Protein AF-A0A8T0WKW4-F1 (afdb_monomer_lite)

Structure (mmCIF, N/CA/C/O backbone):
data_AF-A0A8T0WKW4-F1
#
_entry.id   AF-A0A8T0WKW4-F1
#
loop_
_atom_site.group_PDB
_atom_site.id
_atom_site.type_symbol
_atom_site.label_atom_id
_atom_site.label_alt_id
_atom_site.label_comp_id
_atom_site.label_asym_id
_atom_site.label_entity_id
_atom_site.label_seq_id
_atom_site.pdbx_PDB_ins_code
_atom_site.Cartn_x
_atom_site.Cartn_y
_atom_site.Cartn_z
_atom_site.occupancy
_atom_site.B_iso_or_equiv
_atom_site.auth_seq_id
_atom_site.auth_comp_id
_atom_site.auth_asym_id
_atom_site.auth_atom_id
_atom_site.pdbx_PDB_model_num
ATOM 1 N N . MET A 1 1 ? -18.496 -4.367 17.575 1.00 89.19 1 MET A N 1
ATOM 2 C CA . MET A 1 1 ? -17.250 -4.611 18.321 1.00 89.19 1 MET A CA 1
ATOM 3 C C . MET A 1 1 ? -16.344 -5.494 17.482 1.00 89.19 1 MET A C 1
ATOM 5 O O . MET A 1 1 ? -16.846 -6.447 16.896 1.00 89.19 1 MET A O 1
ATOM 9 N N . VAL A 1 2 ? -15.061 -5.156 17.378 1.00 93.12 2 VAL A N 1
ATOM 10 C CA . VAL A 1 2 ? -14.050 -5.905 16.618 1.00 93.12 2 VAL A CA 1
ATOM 11 C C . VAL A 1 2 ? -12.956 -6.351 17.575 1.00 93.12 2 VAL A C 1
ATOM 13 O O . VAL A 1 2 ? -12.518 -5.571 18.413 1.00 93.12 2 VAL A O 1
ATOM 16 N N . GLN A 1 3 ? -12.527 -7.603 17.441 1.00 93.19 3 GLN A N 1
ATOM 17 C CA . GLN A 1 3 ? -11.350 -8.135 18.121 1.00 93.19 3 GLN A CA 1
ATOM 18 C C . GLN A 1 3 ? -10.210 -8.228 17.116 1.00 93.19 3 GLN A C 1
ATOM 20 O O . GLN A 1 3 ? -10.364 -8.811 16.039 1.00 93.19 3 GLN A O 1
ATOM 25 N N . PHE A 1 4 ? -9.072 -7.638 17.459 1.00 91.25 4 PHE A N 1
ATOM 26 C CA . PHE A 1 4 ? -7.908 -7.651 16.591 1.00 91.25 4 PHE A CA 1
ATOM 27 C C . PHE A 1 4 ? -7.124 -8.958 16.772 1.00 91.25 4 PHE A C 1
ATOM 29 O O . PHE A 1 4 ? -6.865 -9.373 17.904 1.00 91.25 4 PHE A O 1
ATOM 36 N N . PRO A 1 5 ? -6.712 -9.629 15.681 1.00 89.00 5 PRO A N 1
ATOM 37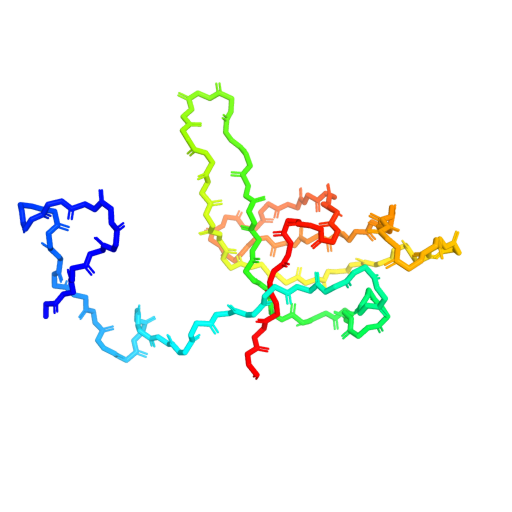 C CA . PRO A 1 5 ? -5.864 -10.810 15.783 1.00 89.00 5 PRO A CA 1
ATOM 38 C C . PRO A 1 5 ? -4.581 -10.504 16.564 1.00 89.00 5 PRO A C 1
ATOM 40 O O . PRO A 1 5 ? -3.969 -9.465 16.336 1.00 89.00 5 PRO A O 1
ATOM 43 N N . ARG A 1 6 ? -4.140 -11.444 17.413 1.00 85.94 6 ARG A N 1
ATOM 44 C CA . ARG A 1 6 ? -2.967 -11.331 18.315 1.00 85.94 6 ARG A CA 1
ATOM 45 C C . ARG A 1 6 ? -3.141 -10.398 19.516 1.00 85.94 6 ARG A C 1
ATOM 47 O O . ARG A 1 6 ? -2.207 -10.275 20.302 1.00 85.94 6 ARG A O 1
ATOM 54 N N . PHE A 1 7 ? -4.320 -9.817 19.697 1.00 87.38 7 PHE A N 1
ATOM 55 C CA . PHE A 1 7 ? -4.649 -9.020 20.869 1.00 87.38 7 PHE A CA 1
ATOM 56 C C . PHE A 1 7 ? -5.735 -9.705 21.707 1.00 87.38 7 PHE A C 1
ATOM 58 O O . PHE A 1 7 ? -6.513 -10.517 21.203 1.00 87.38 7 PHE A O 1
ATOM 65 N N . GLY A 1 8 ? -5.742 -9.429 23.013 1.00 89.31 8 GLY A N 1
ATOM 66 C CA . GLY A 1 8 ? -6.741 -9.961 23.942 1.00 89.31 8 GLY A CA 1
ATOM 67 C C . GLY A 1 8 ? -8.088 -9.240 23.835 1.00 89.31 8 GLY A C 1
ATOM 68 O O . GLY A 1 8 ? -8.191 -8.179 23.222 1.00 89.31 8 GLY A O 1
ATOM 69 N N . ALA A 1 9 ? -9.122 -9.790 24.481 1.00 89.31 9 ALA A N 1
ATOM 70 C CA . ALA A 1 9 ? -10.466 -9.200 24.489 1.00 89.31 9 ALA A CA 1
ATOM 71 C C . ALA A 1 9 ? -10.508 -7.777 25.083 1.00 89.31 9 ALA A C 1
ATOM 73 O O . ALA A 1 9 ? -11.339 -6.977 24.666 1.00 89.31 9 ALA A O 1
ATOM 74 N N . GLU A 1 10 ? -9.578 -7.448 25.985 1.00 92.75 10 GLU A N 1
ATOM 75 C CA . GLU A 1 10 ? -9.421 -6.114 26.592 1.00 92.75 10 GLU A CA 1
ATOM 76 C C . GLU A 1 10 ? -9.089 -5.008 25.579 1.00 92.75 10 GLU A C 1
ATOM 78 O O . GLU A 1 10 ? -9.285 -3.831 25.856 1.00 92.75 10 GLU A O 1
ATOM 83 N N . GLN A 1 11 ? -8.586 -5.376 24.399 1.00 92.38 11 GLN A N 1
ATOM 84 C CA . GLN A 1 11 ? -8.252 -4.437 23.325 1.00 92.38 11 GLN A CA 1
ATOM 85 C C . GLN A 1 11 ? -9.296 -4.459 22.202 1.00 92.38 11 GLN A C 1
ATOM 87 O O . GLN A 1 11 ? -9.029 -4.042 21.077 1.00 92.38 11 GLN A O 1
ATOM 92 N N . ALA A 1 12 ? -10.483 -5.008 22.472 1.00 93.50 12 ALA A N 1
ATOM 93 C CA . ALA A 1 12 ? -11.588 -4.963 21.531 1.00 93.50 12 ALA A CA 1
ATOM 94 C C . ALA A 1 12 ? -12.149 -3.542 21.433 1.00 93.50 12 ALA A C 1
ATOM 96 O O . ALA A 1 12 ? -12.378 -2.875 22.440 1.00 93.50 12 ALA A O 1
ATOM 97 N N . GLU A 1 13 ? -12.452 -3.108 20.212 1.00 95.25 13 GLU A N 1
ATOM 98 C CA . GLU A 1 13 ? -12.909 -1.743 19.960 1.00 95.25 13 GLU A CA 1
ATOM 99 C C . GLU A 1 13 ? -14.278 -1.699 19.274 1.00 95.25 13 GLU A C 1
ATOM 101 O O . GLU A 1 13 ? -14.662 -2.560 18.466 1.00 95.25 13 GLU A O 1
ATOM 106 N N . TRP A 1 14 ? -15.044 -0.655 19.589 1.00 95.38 14 TRP A N 1
ATOM 107 C CA . TRP A 1 14 ? -16.238 -0.284 18.840 1.00 95.38 14 TRP A CA 1
ATOM 108 C C . TRP A 1 14 ? -15.841 0.635 17.691 1.00 95.38 14 TRP A C 1
ATOM 110 O O . TRP A 1 14 ? -15.520 1.799 17.896 1.00 95.38 14 TRP A O 1
ATOM 120 N N . VAL A 1 15 ? -15.899 0.106 16.470 1.00 94.94 15 VAL A N 1
ATOM 121 C CA . VAL A 1 15 ? -15.566 0.848 15.250 1.00 94.94 15 VAL A CA 1
ATOM 122 C C . VAL A 1 15 ? -16.812 1.131 14.417 1.00 94.94 15 VAL A C 1
ATOM 124 O O . VAL A 1 15 ? -17.785 0.370 14.437 1.00 94.94 15 VAL A O 1
ATOM 127 N N . ASN A 1 16 ? -16.779 2.214 13.643 1.00 94.94 16 ASN A N 1
ATOM 128 C CA . ASN A 1 16 ? -17.852 2.536 12.711 1.00 94.94 16 ASN A CA 1
ATOM 129 C C . ASN A 1 16 ? -17.811 1.577 11.510 1.00 94.94 16 ASN A C 1
ATOM 131 O O . ASN A 1 16 ? -16.855 1.566 10.738 1.00 94.94 16 ASN A O 1
ATOM 135 N N . ALA A 1 17 ? -18.871 0.789 11.326 1.00 92.31 17 ALA A N 1
ATOM 136 C CA . ALA A 1 17 ? -18.916 -0.230 10.280 1.00 92.31 17 ALA A CA 1
ATOM 137 C C . ALA A 1 17 ? -18.871 0.329 8.847 1.00 92.31 17 ALA A C 1
ATOM 139 O O . ALA A 1 17 ? -18.474 -0.390 7.937 1.00 92.31 17 ALA A O 1
ATOM 140 N N . ARG A 1 18 ? -19.274 1.588 8.627 1.00 92.44 18 ARG A N 1
ATOM 141 C CA . ARG A 1 18 ? -19.283 2.207 7.292 1.00 92.44 18 ARG A CA 1
ATOM 142 C C . ARG A 1 18 ? -17.934 2.800 6.904 1.00 92.44 18 ARG A C 1
ATOM 144 O O . ARG A 1 18 ? -17.623 2.840 5.722 1.00 92.44 18 ARG A O 1
ATOM 151 N N . THR A 1 19 ? -17.161 3.278 7.877 1.00 92.00 19 THR A N 1
ATOM 152 C CA . THR A 1 19 ? -15.923 4.032 7.615 1.00 92.00 19 THR A CA 1
ATOM 153 C C . THR A 1 19 ? -14.658 3.290 8.031 1.00 92.00 19 THR A C 1
ATOM 155 O O . THR A 1 19 ? -13.600 3.545 7.472 1.00 92.00 19 THR A O 1
ATOM 158 N N . CYS A 1 20 ? -14.744 2.372 8.998 1.00 93.31 20 CYS A N 1
ATOM 159 C CA . CYS A 1 20 ? -13.580 1.726 9.616 1.00 93.31 20 CYS A CA 1
ATOM 160 C C . CYS A 1 20 ? -13.490 0.222 9.321 1.00 93.31 20 CYS A C 1
ATOM 162 O O . CYS A 1 20 ? -12.542 -0.430 9.752 1.00 93.31 20 CYS A O 1
ATOM 164 N N . LEU A 1 21 ? -14.464 -0.345 8.603 1.00 94.25 21 LEU A N 1
ATOM 165 C CA . LEU A 1 21 ? -14.447 -1.741 8.175 1.00 94.25 21 LEU A CA 1
ATOM 166 C C . LEU A 1 21 ? -14.417 -1.836 6.657 1.00 94.25 21 LEU A C 1
ATOM 168 O O . LEU A 1 21 ? -15.154 -1.153 5.952 1.00 94.25 21 LEU A O 1
ATOM 172 N N . ARG A 1 22 ? -13.559 -2.722 6.157 1.00 95.69 22 ARG A N 1
ATOM 173 C CA . ARG A 1 22 ? -13.435 -3.029 4.733 1.00 95.69 22 ARG A CA 1
ATOM 174 C C . ARG A 1 22 ? -12.827 -4.411 4.544 1.00 95.69 22 ARG A C 1
ATOM 176 O O . ARG A 1 22 ? -12.178 -4.939 5.447 1.00 95.69 22 ARG A O 1
ATOM 183 N N . GLN A 1 23 ? -12.984 -4.973 3.349 1.00 96.38 23 GLN A N 1
ATOM 184 C CA . GLN A 1 23 ? -12.310 -6.218 2.990 1.00 96.38 23 GLN A CA 1
ATOM 185 C C . GLN A 1 23 ? -10.785 -6.050 3.090 1.00 96.38 23 GLN A C 1
ATOM 187 O O . GLN A 1 23 ? -10.230 -5.009 2.706 1.00 96.38 23 GLN A O 1
ATOM 192 N N . ARG A 1 24 ? -10.128 -7.079 3.641 1.00 96.31 24 ARG A N 1
ATOM 193 C CA . ARG A 1 24 ? -8.684 -7.115 3.897 1.00 96.31 24 ARG A CA 1
ATOM 194 C C . ARG A 1 24 ? -7.904 -6.870 2.603 1.00 96.31 24 ARG A C 1
ATOM 196 O O . ARG A 1 24 ? -8.180 -7.512 1.594 1.00 96.31 24 ARG A O 1
ATOM 203 N N . SER A 1 25 ? -6.938 -5.952 2.651 1.00 97.69 25 SER A N 1
ATOM 204 C CA . SER A 1 25 ? -5.999 -5.723 1.547 1.00 97.69 25 SER A CA 1
ATOM 205 C C . SER A 1 25 ? -5.144 -6.968 1.294 1.00 97.69 25 SER A C 1
ATOM 207 O O . SER A 1 25 ? -4.874 -7.744 2.215 1.00 97.69 25 SER A O 1
ATOM 209 N N . LEU A 1 26 ? -4.725 -7.157 0.046 1.00 97.44 26 LEU A N 1
ATOM 210 C CA . LEU A 1 26 ? -4.013 -8.349 -0.403 1.00 97.44 26 LEU A CA 1
ATOM 211 C C . LEU A 1 26 ? -2.527 -8.034 -0.618 1.00 97.44 26 LEU A C 1
ATOM 213 O O . LEU A 1 26 ? -2.221 -7.005 -1.224 1.00 97.44 26 LEU A O 1
ATOM 217 N N . PRO A 1 27 ? -1.606 -8.889 -0.137 1.00 97.00 27 PRO A N 1
ATOM 218 C CA . PRO A 1 27 ? -0.185 -8.710 -0.401 1.00 97.00 27 PRO A CA 1
ATOM 219 C C . PRO A 1 27 ? 0.097 -8.856 -1.899 1.00 97.00 27 PRO A C 1
ATOM 221 O O . PRO A 1 27 ? -0.573 -9.628 -2.587 1.00 97.00 27 PRO A O 1
ATOM 224 N N . LEU A 1 28 ? 1.099 -8.123 -2.378 1.00 95.94 28 LEU A N 1
ATOM 225 C CA . LEU A 1 28 ? 1.566 -8.173 -3.761 1.00 95.94 28 LEU A CA 1
ATOM 226 C C . LEU A 1 28 ? 2.762 -9.123 -3.876 1.00 95.94 28 LEU A C 1
ATOM 228 O O . LEU A 1 28 ? 3.690 -9.081 -3.067 1.00 95.94 28 LEU A O 1
ATOM 232 N N . ARG A 1 29 ? 2.752 -9.984 -4.891 1.00 95.38 29 ARG A N 1
ATOM 233 C CA . ARG A 1 29 ? 3.911 -10.805 -5.274 1.00 95.38 29 ARG A CA 1
ATOM 234 C C . ARG A 1 29 ? 4.920 -9.950 -6.028 1.00 95.38 29 ARG A C 1
ATOM 236 O O . ARG A 1 29 ? 4.535 -8.980 -6.668 1.00 95.38 29 ARG A O 1
ATOM 243 N N . ALA A 1 30 ? 6.192 -10.349 -6.041 1.00 95.00 30 ALA A N 1
ATOM 244 C CA . ALA A 1 30 ? 7.240 -9.601 -6.742 1.00 95.00 30 ALA A CA 1
ATOM 245 C C . ALA A 1 30 ? 6.875 -9.293 -8.208 1.00 95.00 30 ALA A C 1
ATOM 247 O O . ALA A 1 30 ? 7.030 -8.164 -8.658 1.00 95.00 30 ALA A O 1
ATOM 248 N N . THR A 1 31 ? 6.292 -10.259 -8.923 1.00 94.31 31 THR A N 1
ATOM 249 C CA . THR A 1 31 ? 5.852 -10.108 -10.322 1.00 94.31 31 THR A CA 1
ATOM 250 C C . THR A 1 31 ? 4.627 -9.208 -10.517 1.00 94.31 31 THR A C 1
ATOM 252 O O . THR A 1 31 ? 4.308 -8.847 -11.646 1.00 94.31 31 THR A O 1
ATOM 255 N N . GLU A 1 32 ? 3.929 -8.835 -9.444 1.00 96.00 32 GLU A N 1
ATOM 256 C CA . GLU A 1 32 ? 2.720 -8.005 -9.477 1.00 96.00 32 GLU A CA 1
ATOM 257 C C . GLU A 1 32 ? 3.033 -6.505 -9.341 1.00 96.00 32 GLU A C 1
ATOM 259 O O . GLU A 1 32 ? 2.115 -5.689 -9.329 1.00 96.00 32 GLU A O 1
ATOM 264 N N . CYS A 1 33 ? 4.313 -6.109 -9.300 1.00 96.25 33 CYS A N 1
ATOM 265 C CA . CYS A 1 33 ? 4.732 -4.703 -9.237 1.00 96.25 33 CYS A CA 1
ATOM 266 C C . CYS A 1 33 ? 4.170 -3.849 -10.386 1.00 96.25 33 CYS A C 1
ATOM 268 O O . CYS A 1 33 ? 3.852 -2.676 -10.200 1.00 96.25 33 CYS A O 1
ATOM 270 N N . VAL A 1 34 ? 3.988 -4.457 -11.561 1.00 94.62 34 VAL A N 1
ATOM 271 C CA . VAL A 1 34 ? 3.446 -3.811 -12.764 1.00 94.62 34 VAL A CA 1
ATOM 272 C C . VAL A 1 34 ? 1.961 -3.469 -12.653 1.00 94.62 34 VAL A C 1
ATOM 274 O O . VAL A 1 34 ? 1.491 -2.608 -13.396 1.00 94.62 34 VAL A O 1
ATOM 277 N N . LEU A 1 35 ? 1.242 -4.125 -11.735 1.00 95.25 35 LEU A N 1
ATOM 278 C CA . LEU A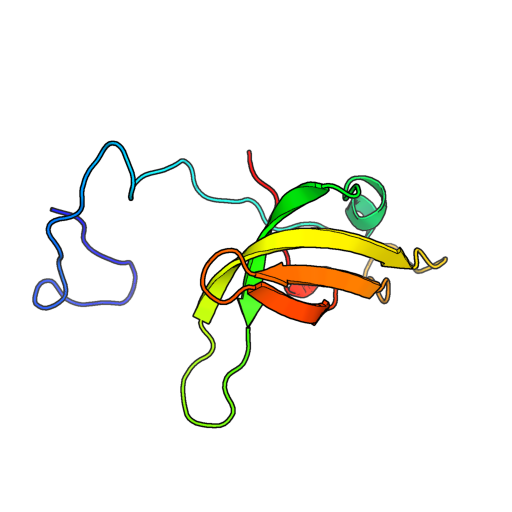 1 35 ? -0.183 -3.901 -11.485 1.00 95.25 35 LEU A CA 1
ATOM 279 C C . LEU A 1 35 ? -0.433 -2.684 -10.589 1.00 95.25 35 LEU A C 1
ATOM 281 O O . LEU A 1 35 ? -1.580 -2.285 -10.430 1.00 95.25 35 LEU A O 1
ATOM 285 N N . VAL A 1 36 ? 0.617 -2.118 -9.987 1.00 97.00 36 VAL A N 1
ATOM 286 C CA . VAL A 1 36 ? 0.522 -0.911 -9.166 1.00 97.00 36 VAL A CA 1
ATOM 287 C C . VAL A 1 36 ? 0.645 0.317 -10.071 1.00 97.00 36 VAL A C 1
ATOM 289 O O . VAL A 1 36 ? 1.664 0.548 -10.743 1.00 97.00 36 VAL A O 1
ATOM 292 N N . HIS A 1 37 ? -0.410 1.119 -10.096 1.00 97.50 37 HIS A N 1
ATOM 293 C CA . HIS A 1 37 ? -0.533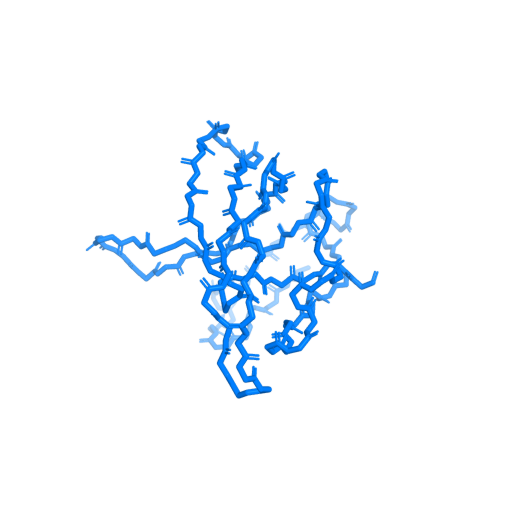 2.313 -10.919 1.00 97.50 37 HIS A CA 1
ATOM 294 C C . HIS A 1 37 ? -0.560 3.581 -10.068 1.00 97.50 37 HIS A C 1
ATOM 296 O O . HIS A 1 37 ? 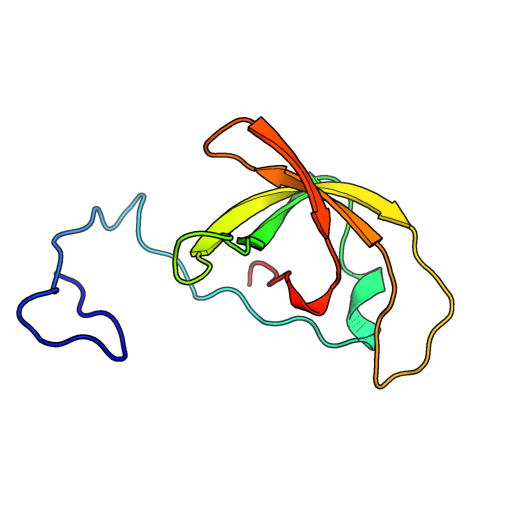-0.871 3.563 -8.878 1.00 97.50 37 HIS A O 1
ATOM 302 N N . CYS A 1 38 ? -0.218 4.714 -10.686 1.00 97.62 38 CYS A N 1
ATOM 303 C CA . CYS A 1 38 ? -0.415 6.001 -10.035 1.00 97.62 38 CYS A CA 1
ATOM 304 C C . CYS A 1 38 ? -1.901 6.194 -9.715 1.00 97.62 38 CYS A C 1
ATOM 306 O O . CYS A 1 38 ? -2.769 5.835 -10.508 1.00 97.62 38 CYS A O 1
ATOM 308 N N . TRP A 1 39 ? -2.150 6.822 -8.574 1.00 97.38 39 TRP A N 1
ATOM 309 C CA . TRP A 1 39 ? -3.433 7.085 -7.935 1.00 97.38 39 TRP A CA 1
ATOM 310 C C . TRP A 1 39 ? -4.119 5.881 -7.293 1.00 97.38 39 TRP A C 1
ATOM 312 O O . TRP A 1 39 ? -5.149 6.081 -6.642 1.00 97.38 39 TRP A O 1
ATOM 322 N N . ASP A 1 40 ? -3.536 4.681 -7.379 1.00 97.94 40 ASP A N 1
ATOM 323 C CA . ASP A 1 40 ? -4.038 3.516 -6.655 1.00 97.94 40 ASP A CA 1
ATOM 324 C C . ASP A 1 40 ? -4.007 3.764 -5.147 1.00 97.94 40 ASP A C 1
ATOM 326 O O . ASP A 1 40 ? -3.004 4.223 -4.589 1.00 97.94 40 ASP A O 1
ATOM 330 N N . LEU A 1 41 ? -5.114 3.419 -4.487 1.00 98.19 41 LEU A N 1
ATOM 331 C CA . LEU A 1 41 ? -5.178 3.336 -3.036 1.00 98.19 41 LEU A CA 1
ATOM 332 C C . LEU A 1 41 ? -4.516 2.028 -2.598 1.00 98.19 41 LEU A C 1
ATOM 334 O O . LEU A 1 41 ? -4.922 0.944 -3.020 1.00 98.19 41 LEU A O 1
ATOM 338 N N . VAL A 1 42 ? -3.527 2.123 -1.720 1.00 98.25 42 VAL A N 1
ATOM 339 C CA . VAL A 1 42 ? -2.777 0.990 -1.177 1.00 98.25 42 VAL A CA 1
ATOM 340 C C . VAL A 1 42 ? -2.732 1.074 0.342 1.00 98.25 42 VAL A C 1
ATOM 342 O O . VAL A 1 42 ? -2.773 2.156 0.924 1.00 98.25 42 VAL A O 1
ATOM 345 N N . LEU A 1 43 ? -2.636 -0.084 0.993 1.00 98.31 43 LEU A N 1
ATOM 346 C CA . LEU A 1 43 ? -2.287 -0.148 2.407 1.00 98.31 43 LEU A CA 1
ATOM 347 C C . LEU A 1 43 ? -0.764 -0.278 2.506 1.00 98.31 43 LEU A C 1
ATOM 349 O O . LEU A 1 43 ? -0.212 -1.272 2.036 1.00 98.31 43 LEU A O 1
ATOM 353 N N . CYS A 1 44 ? -0.110 0.718 3.093 1.00 98.06 44 CYS A N 1
ATOM 354 C CA . CYS A 1 44 ? 1.340 0.827 3.192 1.00 98.06 44 CYS A CA 1
ATOM 355 C C . CYS A 1 44 ? 1.811 0.590 4.631 1.00 98.06 44 CYS A C 1
ATOM 357 O O . CYS A 1 44 ? 1.298 1.208 5.564 1.00 98.06 44 CYS A O 1
ATOM 359 N N . TYR A 1 45 ? 2.786 -0.299 4.806 1.00 96.75 45 TYR A N 1
ATOM 360 C CA . TYR A 1 45 ? 3.489 -0.493 6.069 1.00 96.75 45 TYR A CA 1
ATOM 361 C C . TYR A 1 45 ? 4.582 0.56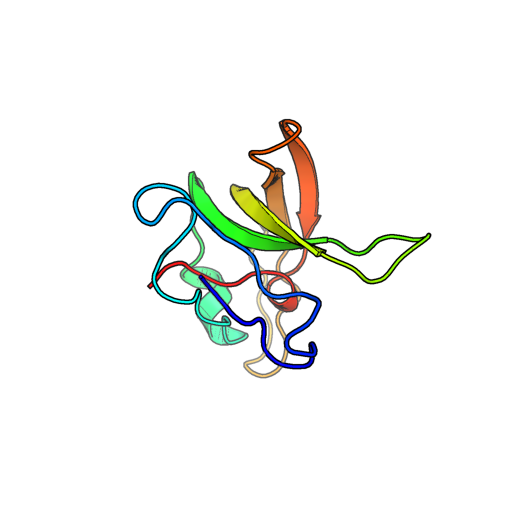6 6.238 1.00 96.75 45 TYR A C 1
ATOM 363 O O . TYR A 1 45 ? 5.559 0.564 5.482 1.00 96.75 45 TYR A O 1
ATOM 371 N N . LYS A 1 46 ? 4.415 1.425 7.247 1.00 93.88 46 LYS A N 1
ATOM 372 C CA . LYS A 1 46 ? 5.352 2.477 7.648 1.00 93.88 46 LYS A CA 1
ATOM 373 C C . LYS A 1 46 ? 6.081 2.039 8.913 1.00 93.88 46 LYS A C 1
ATOM 375 O O . LYS A 1 46 ? 5.458 1.833 9.959 1.00 93.88 46 LYS A O 1
ATOM 380 N N . GLU A 1 47 ? 7.395 1.877 8.811 1.00 88.88 47 GLU A N 1
ATOM 381 C CA . GLU A 1 47 ? 8.236 1.600 9.974 1.00 88.88 47 GLU A CA 1
ATOM 382 C C . GLU A 1 47 ? 8.335 2.842 10.866 1.00 88.88 47 GLU A C 1
ATOM 384 O O . GLU A 1 47 ? 8.306 3.980 10.399 1.00 88.88 47 GLU A O 1
ATOM 389 N N . SER A 1 48 ? 8.406 2.618 12.176 1.00 83.50 48 SER A N 1
ATOM 390 C CA . SER A 1 48 ? 8.623 3.663 13.169 1.00 83.50 48 SER A CA 1
ATOM 391 C C . SER A 1 48 ? 9.909 3.341 13.913 1.00 83.50 48 SER A C 1
ATOM 393 O O . SER A 1 48 ? 10.067 2.236 14.417 1.00 83.50 48 SER A O 1
ATOM 395 N N . GLU A 1 49 ? 10.805 4.317 14.031 1.00 76.56 49 GLU A N 1
ATOM 396 C CA . GLU A 1 49 ? 12.047 4.172 14.807 1.00 76.56 49 GLU A CA 1
ATOM 397 C C . GLU A 1 49 ? 11.780 3.931 16.306 1.00 76.56 49 GLU A C 1
ATOM 399 O O . GLU A 1 49 ? 12.604 3.368 17.018 1.00 76.56 49 GLU A O 1
ATOM 404 N N . GLN A 1 50 ? 10.624 4.377 16.809 1.00 74.06 50 GLN A N 1
ATOM 405 C CA . GLN A 1 50 ? 10.309 4.416 18.243 1.00 74.06 50 GLN A CA 1
ATOM 406 C C . GLN A 1 50 ? 9.303 3.340 18.672 1.00 74.06 50 GLN A C 1
ATOM 408 O O . GLN A 1 50 ? 9.109 3.119 19.866 1.00 74.06 50 GLN A O 1
ATOM 413 N N . SER A 1 51 ? 8.622 2.691 17.726 1.00 75.94 51 SER A N 1
ATOM 414 C CA . SER A 1 51 ? 7.519 1.768 18.010 1.00 75.94 51 SER A CA 1
ATOM 415 C C . SER A 1 51 ? 7.383 0.690 16.932 1.00 75.94 51 SER A C 1
ATOM 417 O O . SER A 1 51 ? 8.074 0.713 15.920 1.00 75.94 51 SER A O 1
ATOM 419 N N . THR A 1 52 ? 6.496 -0.287 17.140 1.00 79.88 52 THR A N 1
ATOM 420 C CA . THR A 1 52 ? 6.182 -1.269 16.089 1.00 79.88 52 THR A CA 1
ATOM 421 C C . THR A 1 52 ? 5.571 -0.550 14.884 1.00 79.88 52 THR A C 1
ATOM 423 O O . THR A 1 52 ? 4.678 0.276 15.060 1.00 79.88 52 THR A O 1
ATOM 426 N N . GLY A 1 53 ? 6.041 -0.854 13.669 1.00 87.94 53 GLY A N 1
ATOM 427 C CA . GLY A 1 53 ? 5.523 -0.228 12.451 1.00 87.94 53 GLY A CA 1
ATOM 428 C C . GLY A 1 53 ? 4.014 -0.431 12.277 1.00 87.94 53 GLY A C 1
ATOM 429 O O . GLY A 1 53 ? 3.433 -1.415 12.747 1.00 87.94 53 GLY A O 1
ATOM 430 N N . LEU A 1 54 ? 3.376 0.517 11.596 1.00 93.06 54 LEU A N 1
ATOM 431 C CA . LEU A 1 54 ? 1.924 0.584 11.429 1.00 93.06 54 LEU A CA 1
ATOM 432 C C . LEU A 1 54 ? 1.537 0.548 9.953 1.00 93.06 54 LEU A C 1
ATOM 434 O O . LEU A 1 54 ? 2.331 0.857 9.068 1.00 93.06 54 LEU A O 1
ATOM 438 N N . TYR A 1 55 ? 0.288 0.173 9.689 1.00 95.50 55 TYR A N 1
ATOM 439 C CA . TYR A 1 55 ? -0.274 0.176 8.344 1.00 95.50 55 TYR A CA 1
ATOM 440 C C . TYR A 1 55 ? -1.181 1.390 8.151 1.00 95.50 55 TYR A C 1
ATOM 442 O O . TYR A 1 55 ? -2.115 1.588 8.927 1.00 95.50 55 TYR A O 1
ATOM 450 N N . PHE A 1 56 ? -0.949 2.149 7.083 1.00 97.12 56 PHE A N 1
ATOM 451 C CA . PHE A 1 56 ? -1.721 3.339 6.732 1.00 97.12 56 PHE A CA 1
ATOM 452 C C . PHE A 1 56 ? -2.239 3.266 5.302 1.00 97.12 56 PHE A C 1
ATOM 454 O O . PHE A 1 56 ? -1.615 2.659 4.432 1.00 97.12 56 PHE A O 1
ATOM 461 N N . ASP A 1 57 ? -3.368 3.920 5.048 1.00 98.12 57 ASP A N 1
ATOM 462 C CA . ASP A 1 57 ? -3.800 4.184 3.681 1.00 98.12 57 ASP A CA 1
ATOM 463 C C . ASP A 1 57 ? -2.900 5.234 3.027 1.00 98.12 57 ASP A C 1
ATOM 465 O O . ASP A 1 57 ? -2.571 6.269 3.620 1.00 98.12 57 ASP A O 1
ATOM 469 N N . ALA A 1 58 ? -2.496 4.944 1.794 1.00 98.44 58 ALA A N 1
ATOM 470 C CA . ALA A 1 58 ? -1.671 5.814 0.979 1.00 98.44 58 ALA A CA 1
ATOM 471 C C . ALA A 1 58 ? -2.069 5.716 -0.496 1.00 98.44 58 ALA A C 1
ATOM 473 O O . ALA A 1 58 ? -2.603 4.702 -0.948 1.00 98.44 58 ALA A O 1
ATOM 474 N N . ARG A 1 59 ? -1.783 6.769 -1.258 1.00 98.56 59 ARG A N 1
ATOM 475 C CA . ARG A 1 59 ? -1.960 6.806 -2.711 1.00 98.56 59 ARG A CA 1
ATOM 476 C C . ARG A 1 59 ? -0.619 6.785 -3.410 1.00 98.56 59 ARG A C 1
ATOM 478 O O . ARG A 1 59 ? 0.294 7.509 -3.025 1.00 98.56 59 ARG A O 1
ATOM 485 N N . VAL A 1 60 ? -0.506 5.992 -4.466 1.00 98.50 60 VAL A N 1
ATOM 486 C CA . VAL A 1 60 ? 0.714 5.939 -5.281 1.00 98.50 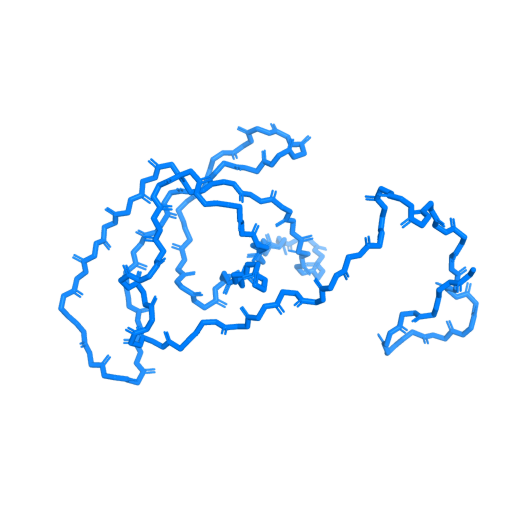60 VAL A CA 1
ATOM 487 C C . VAL A 1 60 ? 0.793 7.192 -6.150 1.00 98.50 60 VAL A C 1
ATOM 489 O O . VAL A 1 60 ? -0.083 7.445 -6.961 1.00 98.50 60 VAL A O 1
ATOM 492 N N . HIS A 1 61 ? 1.828 8.004 -6.003 1.00 98.12 61 HIS A N 1
ATOM 493 C CA . HIS A 1 61 ? 2.039 9.225 -6.788 1.00 98.12 61 HIS A CA 1
ATOM 494 C C . HIS A 1 61 ? 3.067 9.029 -7.906 1.00 98.12 61 HIS A C 1
ATOM 496 O O . HIS A 1 61 ? 2.993 9.680 -8.947 1.00 98.12 61 HIS A O 1
ATOM 502 N N . GLY A 1 62 ? 3.995 8.091 -7.728 1.00 97.88 62 GLY A N 1
ATOM 503 C CA . GLY A 1 62 ? 5.019 7.780 -8.715 1.00 97.88 62 GLY A CA 1
ATOM 504 C C . GLY A 1 62 ? 5.476 6.334 -8.620 1.00 97.88 62 GLY A C 1
ATOM 505 O O . GLY A 1 62 ? 5.344 5.694 -7.577 1.00 97.88 62 GLY A O 1
ATOM 506 N N . ARG A 1 63 ? 6.028 5.823 -9.722 1.00 97.75 63 ARG A N 1
ATOM 507 C CA . ARG A 1 63 ? 6.578 4.469 -9.803 1.00 97.75 63 ARG A CA 1
ATOM 508 C C . ARG A 1 63 ? 7.864 4.450 -10.620 1.00 97.75 63 ARG A C 1
ATOM 510 O O . ARG A 1 63 ? 7.917 5.002 -11.716 1.00 97.75 63 ARG A O 1
ATOM 517 N N . GLU A 1 64 ? 8.870 3.769 -10.095 1.00 97.44 64 GLU A N 1
ATOM 518 C CA . GLU A 1 64 ? 10.124 3.448 -10.768 1.00 97.44 64 GLU A CA 1
ATOM 519 C C . GLU A 1 64 ? 10.183 1.922 -10.903 1.00 97.44 64 GLU A C 1
ATOM 521 O O . GLU A 1 64 ? 10.536 1.212 -9.958 1.00 97.44 64 GLU A O 1
ATOM 526 N N . ILE A 1 65 ? 9.759 1.422 -12.067 1.00 95.31 65 ILE A N 1
ATOM 527 C CA . ILE A 1 65 ? 9.719 -0.014 -12.363 1.00 95.31 65 ILE A CA 1
ATOM 528 C C . ILE A 1 65 ? 11.051 -0.442 -12.976 1.00 95.31 65 ILE A C 1
ATOM 530 O O . ILE A 1 65 ? 11.512 0.155 -13.950 1.00 95.31 65 ILE A O 1
ATOM 534 N N . LYS A 1 66 ? 11.647 -1.493 -12.414 1.00 92.19 66 LYS A N 1
ATOM 535 C CA . LYS A 1 66 ? 12.922 -2.073 -12.845 1.00 92.19 66 LYS A CA 1
ATOM 536 C C . LYS A 1 66 ? 12.727 -3.497 -13.346 1.00 92.19 66 LYS A C 1
ATOM 538 O O . LYS A 1 66 ? 11.757 -4.163 -12.999 1.00 92.19 66 LYS A O 1
ATOM 543 N N . SER A 1 67 ? 13.676 -3.969 -14.152 1.00 91.94 67 SER A N 1
ATOM 544 C CA . SER A 1 67 ? 13.784 -5.393 -14.463 1.00 91.94 67 SER A CA 1
ATOM 545 C C . SER A 1 67 ? 14.364 -6.117 -13.251 1.00 91.94 67 SER A C 1
ATOM 547 O O . SER A 1 67 ? 15.516 -5.880 -12.900 1.00 91.94 67 SER A O 1
ATOM 549 N N . HIS A 1 68 ? 13.588 -7.013 -12.653 1.00 92.25 68 HIS A N 1
ATOM 550 C CA . HIS A 1 68 ? 14.006 -7.860 -11.536 1.00 92.25 68 HIS A CA 1
ATOM 551 C C . HIS A 1 68 ? 13.483 -9.289 -11.725 1.00 92.25 68 HIS A C 1
ATOM 553 O O . HIS A 1 68 ? 12.702 -9.567 -12.640 1.00 92.25 68 HIS A O 1
ATOM 559 N N . ASP A 1 69 ? 13.944 -10.216 -10.886 1.00 88.19 69 ASP A N 1
ATOM 560 C CA . ASP A 1 69 ? 13.503 -11.605 -10.950 1.00 88.19 69 ASP A CA 1
ATOM 561 C C . ASP A 1 69 ? 12.092 -11.797 -10.353 1.00 88.19 69 ASP A C 1
ATOM 563 O O . ASP A 1 69 ? 11.448 -10.877 -9.849 1.00 88.19 69 ASP A O 1
ATOM 567 N N . SER A 1 70 ? 11.576 -13.022 -10.430 1.00 87.62 70 SER A N 1
ATOM 568 C CA . SER A 1 70 ? 10.250 -13.354 -9.884 1.00 87.62 70 SER A CA 1
ATOM 569 C C . SER A 1 70 ? 10.206 -13.498 -8.355 1.00 87.62 70 SER A C 1
ATOM 571 O O . SER A 1 70 ? 9.125 -13.719 -7.805 1.00 87.62 70 SER A O 1
ATOM 573 N N . ARG A 1 71 ? 11.352 -13.424 -7.669 1.00 88.88 71 ARG A N 1
ATOM 574 C CA . ARG A 1 71 ? 11.487 -13.710 -6.234 1.00 88.88 71 ARG A CA 1
ATOM 575 C C . ARG A 1 71 ? 11.497 -12.436 -5.409 1.00 88.88 71 ARG A C 1
ATOM 577 O O . ARG A 1 71 ? 10.846 -12.393 -4.368 1.00 88.88 71 ARG A O 1
ATOM 584 N N . GLU A 1 72 ? 12.194 -11.413 -5.880 1.00 91.44 72 GLU A N 1
ATOM 585 C CA . GLU A 1 72 ? 12.337 -10.142 -5.187 1.00 91.44 72 GLU A CA 1
ATOM 586 C C . GLU A 1 72 ? 12.009 -8.975 -6.117 1.00 91.44 72 GLU A C 1
ATOM 588 O O . GLU A 1 72 ? 12.326 -8.985 -7.302 1.00 91.44 72 GLU A O 1
ATOM 593 N N . CYS A 1 73 ? 11.341 -7.962 -5.565 1.00 95.62 73 CYS A N 1
ATOM 594 C CA . CYS A 1 73 ? 11.034 -6.727 -6.268 1.00 95.62 73 CYS A CA 1
ATOM 595 C C . CYS A 1 73 ? 11.771 -5.567 -5.600 1.00 95.62 73 CYS A C 1
ATOM 597 O O . CYS A 1 73 ? 11.538 -5.265 -4.427 1.00 95.62 73 CYS A O 1
ATOM 599 N N . ASP A 1 74 ? 12.617 -4.896 -6.374 1.00 95.69 74 ASP A N 1
ATOM 600 C CA . ASP A 1 74 ? 13.382 -3.708 -5.991 1.00 95.69 74 ASP A CA 1
ATOM 601 C C . ASP A 1 74 ? 12.813 -2.412 -6.609 1.00 95.69 74 ASP A C 1
ATOM 603 O O . ASP A 1 74 ? 13.440 -1.347 -6.542 1.00 95.69 74 ASP A O 1
ATOM 607 N N . CYS A 1 75 ? 11.610 -2.489 -7.197 1.00 97.44 75 CYS A N 1
ATOM 608 C CA . CYS A 1 75 ? 10.875 -1.329 -7.700 1.00 97.44 75 CYS A CA 1
ATOM 609 C C . CYS A 1 75 ? 10.541 -0.364 -6.560 1.00 97.44 75 CYS A C 1
ATOM 611 O O . CYS A 1 75 ? 10.272 -0.775 -5.425 1.00 97.44 75 CYS A O 1
ATOM 613 N N . ARG A 1 76 ? 10.508 0.927 -6.888 1.00 98.12 76 ARG A N 1
ATOM 614 C CA . ARG A 1 76 ? 10.225 1.999 -5.931 1.00 98.12 76 ARG A CA 1
ATOM 615 C C . ARG A 1 76 ? 8.900 2.663 -6.248 1.00 98.12 76 ARG A C 1
ATOM 617 O O . ARG A 1 76 ? 8.598 2.947 -7.407 1.00 98.12 76 ARG A O 1
ATOM 624 N N . PHE A 1 77 ? 8.141 2.954 -5.204 1.00 98.44 77 PHE A N 1
ATOM 625 C CA . PHE A 1 77 ? 6.845 3.606 -5.296 1.00 98.44 77 PHE A CA 1
ATOM 626 C C . PHE A 1 77 ? 6.869 4.845 -4.414 1.00 98.44 77 PHE A C 1
ATOM 628 O O . PHE A 1 77 ? 7.106 4.743 -3.214 1.00 98.44 77 PHE A O 1
ATOM 635 N N . LEU A 1 78 ? 6.638 6.010 -5.013 1.00 98.56 78 LEU A N 1
ATOM 636 C CA . LEU A 1 78 ? 6.379 7.229 -4.258 1.00 98.56 78 LEU A CA 1
ATOM 637 C C . LEU A 1 78 ? 4.929 7.164 -3.797 1.00 98.56 78 LEU A C 1
ATOM 639 O O . LEU A 1 78 ? 4.029 7.134 -4.638 1.00 98.56 78 LEU A O 1
ATOM 643 N N . VAL A 1 79 ? 4.702 7.136 -2.491 1.00 98.44 79 VAL A N 1
ATOM 644 C CA . VAL A 1 79 ? 3.365 7.129 -1.898 1.00 98.44 79 VAL A CA 1
ATOM 645 C C . VAL A 1 79 ? 3.122 8.413 -1.123 1.00 98.44 79 VAL A C 1
ATOM 647 O O . VAL A 1 79 ? 4.046 8.952 -0.523 1.00 98.44 79 VAL A O 1
ATOM 650 N N . ARG A 1 80 ? 1.875 8.885 -1.119 1.00 98.50 80 ARG A N 1
ATOM 651 C CA . ARG A 1 80 ? 1.396 9.953 -0.241 1.00 98.50 80 ARG A CA 1
ATOM 652 C C . ARG A 1 80 ? 0.374 9.386 0.732 1.00 98.50 80 ARG A C 1
ATOM 654 O O . ARG A 1 80 ? -0.642 8.837 0.301 1.00 98.50 80 ARG A O 1
ATOM 661 N N . TYR A 1 81 ? 0.625 9.509 2.027 1.00 98.00 81 TYR A N 1
ATOM 662 C CA . TYR A 1 81 ? -0.267 8.988 3.058 1.00 98.00 81 TYR A CA 1
ATOM 663 C C . TYR A 1 81 ? -1.523 9.853 3.212 1.00 98.00 81 TYR A C 1
ATOM 665 O O . TYR A 1 81 ? -1.443 11.080 3.246 1.00 98.00 81 TYR A O 1
ATOM 673 N N . GLU A 1 82 ? -2.698 9.229 3.348 1.00 97.31 82 GLU A N 1
ATOM 674 C CA . GLU A 1 82 ? -3.957 9.987 3.441 1.00 97.31 82 GLU A CA 1
ATOM 675 C C . GLU A 1 82 ? -4.101 10.731 4.782 1.00 97.31 82 GLU A C 1
ATOM 677 O O . GLU A 1 82 ? -4.703 11.804 4.821 1.00 97.31 82 GLU A O 1
ATOM 682 N N . HIS A 1 83 ? -3.513 10.204 5.863 1.00 95.00 83 HIS A N 1
ATOM 683 C CA . HIS A 1 83 ? -3.690 10.732 7.222 1.00 95.00 83 HIS A CA 1
ATOM 684 C C . HIS A 1 83 ? -2.916 12.029 7.510 1.00 95.00 83 HIS A C 1
ATOM 686 O O . HIS A 1 83 ? -3.410 12.860 8.267 1.00 95.00 83 HIS A O 1
ATOM 692 N N . ASP A 1 84 ? -1.726 12.209 6.930 1.00 96.38 84 ASP A N 1
ATOM 693 C CA . ASP A 1 84 ? -0.841 13.350 7.215 1.00 96.38 84 ASP A CA 1
ATOM 694 C C . ASP A 1 84 ? -0.288 14.040 5.956 1.00 96.38 84 ASP A C 1
ATOM 696 O O . ASP A 1 84 ? 0.432 15.030 6.067 1.00 96.38 84 ASP A O 1
ATOM 700 N N . GLN A 1 85 ? -0.635 13.547 4.759 1.00 97.19 85 GLN A N 1
ATOM 701 C CA . GLN A 1 85 ? -0.141 14.034 3.465 1.00 97.19 85 GLN A CA 1
ATOM 702 C C . GLN A 1 85 ? 1.383 13.927 3.281 1.00 97.19 85 GLN A C 1
ATOM 704 O O . GLN A 1 85 ? 1.913 14.478 2.314 1.00 97.19 85 GLN A O 1
ATOM 709 N N . SER A 1 86 ? 2.088 13.208 4.160 1.00 96.81 86 SER A N 1
ATOM 710 C CA . SER A 1 86 ? 3.518 12.956 4.004 1.00 96.81 86 SER A CA 1
ATOM 711 C C . SER A 1 86 ? 3.780 12.057 2.797 1.00 96.81 86 SER A C 1
ATOM 713 O O . SER A 1 86 ? 2.966 11.195 2.453 1.00 96.81 86 SER A O 1
ATOM 715 N N . GLU A 1 87 ? 4.919 12.275 2.143 1.00 97.81 87 GLU A N 1
ATOM 716 C CA . GLU A 1 87 ? 5.365 11.468 1.011 1.00 97.81 87 GLU A CA 1
ATOM 717 C C . GLU A 1 87 ? 6.581 10.630 1.386 1.00 97.81 87 GLU A C 1
ATOM 719 O O . GLU A 1 87 ? 7.470 11.084 2.106 1.00 97.81 87 GLU A O 1
ATOM 724 N N . GLU A 1 88 ? 6.623 9.404 0.880 1.00 97.19 88 GLU A N 1
ATOM 725 C CA . GLU A 1 88 ? 7.697 8.459 1.158 1.00 97.19 88 GLU A CA 1
ATOM 726 C C . GLU A 1 88 ? 7.943 7.562 -0.055 1.00 97.19 88 GLU A C 1
ATOM 728 O O . GLU A 1 88 ? 7.014 7.207 -0.784 1.00 97.19 88 GLU A O 1
ATOM 733 N N . ILE A 1 89 ? 9.203 7.187 -0.281 1.00 98.06 89 ILE A N 1
ATOM 734 C CA . ILE A 1 89 ? 9.548 6.161 -1.265 1.00 98.06 89 ILE A CA 1
ATOM 735 C C . ILE A 1 89 ? 9.592 4.815 -0.552 1.00 98.06 89 ILE A C 1
ATOM 737 O O . ILE A 1 89 ? 10.434 4.596 0.316 1.00 98.06 89 ILE A O 1
ATOM 741 N N . VAL A 1 90 ? 8.724 3.901 -0.971 1.00 97.62 90 VAL A N 1
ATOM 742 C CA . VAL A 1 90 ? 8.601 2.558 -0.396 1.00 97.62 90 VAL A CA 1
ATOM 743 C C . VAL A 1 90 ? 8.808 1.475 -1.454 1.00 97.62 90 VAL A C 1
ATOM 745 O O . VAL A 1 90 ? 8.810 1.738 -2.661 1.00 97.62 90 VAL A O 1
ATOM 748 N N . TYR A 1 91 ? 8.988 0.236 -0.998 1.00 97.12 91 TYR A N 1
ATOM 749 C CA . TYR A 1 91 ? 9.152 -0.943 -1.851 1.00 97.12 91 TYR A CA 1
ATOM 750 C C . TYR A 1 91 ? 7.858 -1.753 -1.929 1.00 97.12 91 TYR A C 1
ATOM 752 O O . TYR A 1 91 ? 6.993 -1.647 -1.061 1.00 97.12 91 TYR A O 1
ATOM 760 N N . LEU A 1 92 ? 7.747 -2.634 -2.929 1.00 97.19 92 LEU A N 1
ATOM 761 C CA . LEU A 1 92 ? 6.545 -3.453 -3.130 1.00 97.19 92 LEU A CA 1
ATOM 762 C C . LEU A 1 92 ? 6.150 -4.266 -1.885 1.00 97.19 92 LEU A C 1
ATOM 764 O O . LEU A 1 92 ? 4.968 -4.388 -1.585 1.00 97.19 92 LEU A O 1
ATOM 768 N N . ARG A 1 93 ? 7.132 -4.779 -1.129 1.00 95.50 93 ARG A N 1
ATOM 769 C CA . ARG A 1 93 ? 6.900 -5.563 0.101 1.00 95.50 93 ARG A CA 1
ATOM 770 C C . ARG A 1 93 ? 6.151 -4.795 1.196 1.00 95.50 93 ARG A C 1
ATOM 772 O O . ARG A 1 93 ? 5.547 -5.417 2.063 1.00 95.50 93 ARG A O 1
ATOM 779 N N . ASN A 1 94 ? 6.201 -3.464 1.163 1.00 97.00 94 ASN A N 1
ATOM 780 C CA . ASN A 1 94 ? 5.492 -2.597 2.099 1.00 97.00 94 ASN A CA 1
ATOM 781 C C . ASN A 1 94 ? 4.042 -2.345 1.663 1.00 97.00 94 ASN A C 1
ATOM 783 O O . ASN A 1 94 ? 3.269 -1.802 2.446 1.00 97.00 94 ASN A O 1
ATOM 787 N N . LEU A 1 95 ? 3.664 -2.721 0.438 1.00 97.75 95 LEU A N 1
ATOM 788 C CA . LEU A 1 95 ? 2.368 -2.411 -0.151 1.00 97.75 95 LEU A CA 1
ATOM 789 C C . LEU A 1 95 ? 1.445 -3.629 -0.166 1.00 97.75 95 LEU A C 1
ATOM 791 O O . LEU A 1 95 ? 1.818 -4.740 -0.539 1.00 97.75 95 LEU A O 1
ATOM 795 N N . CYS A 1 96 ? 0.184 -3.390 0.171 1.00 98.19 96 CYS A N 1
ATOM 796 C CA . CYS A 1 96 ? -0.913 -4.307 -0.099 1.00 98.19 96 CYS A CA 1
ATOM 797 C C . CYS A 1 96 ? -1.957 -3.599 -0.962 1.00 98.19 96 CYS A C 1
ATOM 799 O O . CYS A 1 96 ? -2.393 -2.487 -0.645 1.00 98.19 96 CYS A O 1
ATOM 801 N N . ARG A 1 97 ? -2.408 -4.263 -2.026 1.00 97.31 97 ARG A N 1
ATOM 802 C CA . ARG A 1 97 ? -3.443 -3.730 -2.913 1.00 97.31 97 ARG A CA 1
ATOM 803 C C . ARG A 1 97 ? -4.830 -3.865 -2.299 1.00 97.31 97 ARG A C 1
ATOM 805 O O . ARG A 1 97 ? -5.089 -4.756 -1.479 1.00 97.31 97 ARG A O 1
ATOM 812 N N . ARG A 1 98 ? -5.750 -3.007 -2.729 1.00 95.81 98 ARG A N 1
ATOM 813 C CA . ARG A 1 98 ? -7.175 -3.201 -2.449 1.00 95.81 98 ARG A CA 1
ATOM 814 C C . ARG A 1 98 ? -7.705 -4.408 -3.256 1.00 95.81 98 ARG A C 1
ATOM 816 O O . ARG A 1 98 ? -7.121 -4.725 -4.299 1.00 95.81 98 ARG A O 1
ATOM 823 N N . PRO A 1 99 ? -8.705 -5.139 -2.724 1.00 93.31 99 PRO A N 1
ATOM 824 C CA . PRO A 1 99 ? -9.319 -6.281 -3.401 1.00 93.31 99 PRO A CA 1
ATOM 825 C C . PRO A 1 99 ? -9.805 -5.961 -4.807 1.00 93.31 99 PRO A C 1
ATOM 827 O O . PRO A 1 99 ? -10.435 -4.892 -4.967 1.00 93.31 99 PRO A O 1
#

pLDDT: mean 94.26, std 4.92, range [74.06, 98.56]

Secondary structure (DSSP, 8-state):
-BPPTTS-GGG-B---TTTS--PPPEEPPGGGGGG--TT-EEEEEE--SSS--EEEEEEEEEEE-----SS----EEEEEETTT--EEEEEGGGEEE--

InterPro domains:
  IPR032001 SAWADEE domain [PF16719] (2-96)
  IPR039276 Protein SAWADEE HOMEODOMAIN HOMOLOG 1/2 [PTHR33827] (2-99)

Sequence (99 aa):
MVQFPRFGAEQAEWVNARTCLRQRSLPLRATECVLVHCWDLVLCYKESEQSTGLYFDARVHGREIKSHDSRECDCRFLVRYEHDQSEEIVYLRNLCRRP

Radius of gyration: 15.09 Å; chains: 1; bounding box: 33×28×41 Å

Organism: Panicum virgatum (NCBI:txid38727)

Foldseek 3Di:
DDDDPPDDPVPDDDDDCVPPDDPDFAADFQVCLVVQDFQFWKFFWDPDPVDHTDTFIWTFHDKDADDDDRHDHPIWTWIQTPPPRDTDIDTSRRITGDD